Protein AF-A0A6B2GJI4-F1 (afdb_monomer)

Mean predicted aligned error: 5.64 Å

Secondary structure (DSSP, 8-state):
--------EEEEEEEEEE-GGG-EEEE-TTS-EEEESS--TT-EEEEE-S---SSB-

Nearest PDB structures (foldseek):
  2n3s-assembly1_A  TM=6.251E-01  e=1.384E-01  Burkholderia thailandensis E264
  2n8n-assembly1_A  TM=6.071E-01  e=1.660E-01  Staphylococcus aureus subsp. aureus Mu50
  8ybm-assembly1_A  TM=7.083E-01  e=1.226E+00  Staphylococcus aureus
  4kzz-assembly1_n  TM=5.199E-01  e=1.226E+00  Homo sapiens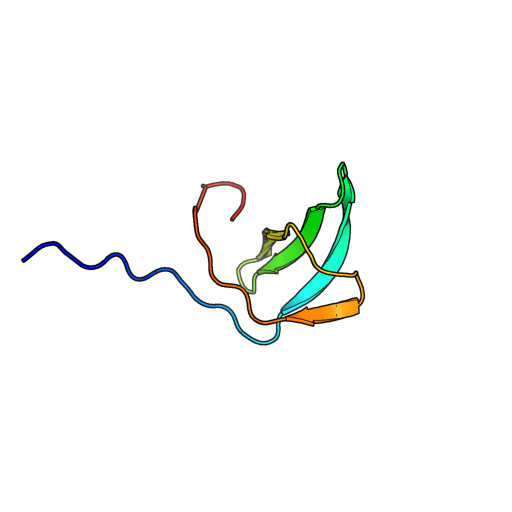
  7o6b-assembly1_A  TM=6.796E-01  e=4.650E+00  Saccharomyces cerevisiae S288C

Solvent-accessible surface area (backbone atoms only — not comparable to full-atom values): 3554 Å² total; per-residue (Å²): 130,84,82,78,80,80,60,63,71,47,72,73,35,53,24,73,36,71,48,78,94,62,24,14,33,27,60,43,96,89,70,38,49,32,71,36,75,84,59,58,59,74,41,72,42,72,47,72,55,88,58,82,54,94,81,38,70

Structure (mmCIF, N/CA/C/O backbone):
data_AF-A0A6B2GJI4-F1
#
_entry.id   AF-A0A6B2GJI4-F1
#
loop_
_atom_site.group_PDB
_atom_site.id
_atom_site.type_symbol
_atom_site.label_atom_id
_atom_site.label_alt_id
_atom_site.label_comp_id
_atom_site.label_asym_id
_atom_site.label_entity_id
_atom_site.label_seq_id
_atom_site.pdbx_PDB_ins_code
_atom_site.Cartn_x
_atom_site.Cartn_y
_atom_site.Cartn_z
_atom_site.occupancy
_atom_site.B_iso_or_equiv
_atom_site.auth_seq_id
_atom_site.auth_comp_id
_atom_site.auth_asym_id
_atom_site.auth_atom_id
_atom_site.pdbx_PDB_model_num
ATOM 1 N N . MET A 1 1 ? -5.533 -0.359 32.165 1.00 56.59 1 MET A N 1
ATOM 2 C CA . MET A 1 1 ? -4.839 -1.086 31.076 1.00 56.59 1 MET A CA 1
ATOM 3 C C . MET A 1 1 ? -5.018 -0.304 29.786 1.00 56.59 1 MET A C 1
ATOM 5 O O . MET A 1 1 ? -6.152 0.016 29.449 1.00 56.59 1 MET A O 1
ATOM 9 N N . ALA A 1 2 ? -3.936 0.061 29.095 1.00 70.12 2 ALA A N 1
ATOM 10 C CA . ALA A 1 2 ? -4.041 0.743 27.807 1.00 70.12 2 ALA A CA 1
ATOM 11 C C . ALA A 1 2 ? -4.673 -0.206 26.775 1.00 70.12 2 ALA A C 1
ATOM 13 O O . ALA A 1 2 ? -4.231 -1.344 26.619 1.00 70.12 2 ALA A O 1
ATOM 14 N N . ARG A 1 3 ? -5.733 0.240 26.095 1.00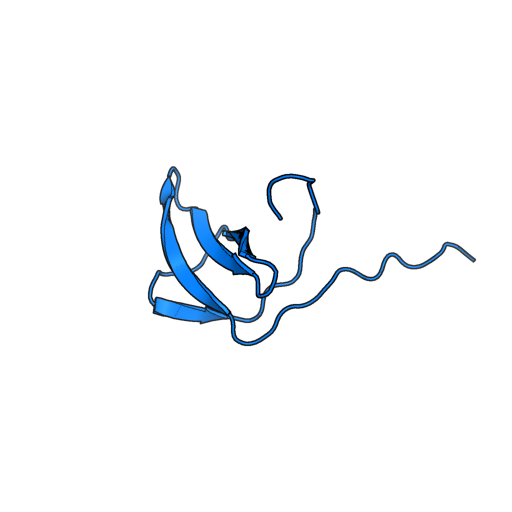 72.06 3 ARG A N 1
ATOM 15 C CA . ARG A 1 3 ? -6.435 -0.548 25.076 1.00 72.06 3 ARG A CA 1
ATOM 16 C C . ARG A 1 3 ? -5.460 -0.826 23.929 1.00 72.06 3 ARG A C 1
ATOM 18 O O . ARG A 1 3 ? -5.098 0.092 23.197 1.00 72.06 3 ARG A O 1
ATOM 25 N N . LYS A 1 4 ? -4.999 -2.074 23.796 1.00 70.50 4 LYS A N 1
ATOM 26 C CA . LYS A 1 4 ? -4.080 -2.479 22.725 1.00 70.50 4 LYS A CA 1
ATOM 27 C C . LYS A 1 4 ? -4.776 -2.220 21.388 1.00 70.50 4 LYS A C 1
ATOM 29 O O . LYS A 1 4 ? -5.851 -2.758 21.129 1.00 70.50 4 LYS A O 1
ATOM 34 N N . LYS A 1 5 ? -4.205 -1.338 20.568 1.00 71.25 5 LYS A N 1
ATOM 35 C CA . LYS A 1 5 ? -4.740 -1.023 19.243 1.00 71.25 5 LYS A CA 1
ATOM 36 C C . LYS A 1 5 ? -4.460 -2.230 18.351 1.00 71.25 5 LYS A C 1
ATOM 38 O O . LYS A 1 5 ? -3.305 -2.522 18.057 1.00 71.25 5 LYS A O 1
ATOM 43 N N . ILE A 1 6 ? -5.504 -2.979 18.011 1.00 77.44 6 ILE A N 1
ATOM 44 C CA . ILE A 1 6 ? -5.387 -4.116 17.099 1.00 77.44 6 ILE A CA 1
ATOM 45 C C . ILE A 1 6 ? -5.335 -3.530 15.694 1.00 77.44 6 ILE A C 1
ATOM 47 O O . ILE A 1 6 ? -6.308 -2.940 15.221 1.00 77.44 6 ILE A O 1
ATOM 51 N N . ASN A 1 7 ? -4.173 -3.639 15.064 1.00 82.00 7 ASN A N 1
ATOM 52 C CA . ASN A 1 7 ? -4.019 -3.263 13.671 1.00 82.00 7 ASN A CA 1
ATOM 53 C C . ASN A 1 7 ? -4.622 -4.374 12.802 1.00 82.00 7 ASN A C 1
ATOM 55 O O . ASN A 1 7 ? -4.322 -5.543 13.049 1.00 82.00 7 ASN A O 1
ATOM 59 N N . PRO A 1 8 ? -5.465 -4.039 11.813 1.00 83.75 8 PRO A N 1
ATOM 60 C CA . PRO A 1 8 ? -6.013 -5.038 10.912 1.00 83.75 8 PRO A CA 1
ATOM 61 C C . PRO A 1 8 ? -4.886 -5.671 10.088 1.00 83.75 8 PRO A C 1
ATOM 63 O O . PRO A 1 8 ? -4.009 -4.972 9.568 1.00 83.75 8 PRO A O 1
ATOM 66 N N . LEU A 1 9 ? -4.931 -6.999 10.014 1.00 87.75 9 LEU A N 1
ATOM 67 C CA . LEU A 1 9 ? -4.076 -7.831 9.182 1.00 87.75 9 LEU A CA 1
ATOM 68 C C . LEU A 1 9 ? -4.919 -8.321 8.010 1.00 87.75 9 LEU A C 1
ATOM 70 O O . LEU A 1 9 ? -6.011 -8.850 8.216 1.00 87.75 9 LEU A O 1
ATOM 74 N N . PHE A 1 10 ? -4.405 -8.153 6.803 1.00 87.69 10 PHE A N 1
ATOM 75 C CA . PHE A 1 10 ? -4.976 -8.749 5.610 1.00 87.69 10 PHE A CA 1
ATOM 76 C C . PHE A 1 10 ? -4.004 -9.776 5.064 1.00 87.69 10 PHE A C 1
ATOM 78 O O . PHE A 1 10 ? -2.824 -9.473 4.919 1.00 87.69 10 PHE A O 1
ATOM 85 N N . THR A 1 11 ? -4.493 -10.971 4.768 1.00 88.94 11 THR A N 1
ATOM 86 C CA . THR A 1 11 ? -3.661 -12.054 4.250 1.00 88.94 11 THR A CA 1
ATOM 87 C C . THR A 1 11 ? -3.942 -12.309 2.776 1.00 88.94 11 THR A C 1
ATOM 89 O O . THR A 1 11 ? -5.058 -12.077 2.307 1.00 88.94 11 THR A O 1
ATOM 92 N N . ASN A 1 12 ? -2.928 -12.786 2.054 1.00 89.81 12 ASN A N 1
ATOM 93 C CA . ASN A 1 12 ? -2.997 -13.162 0.639 1.0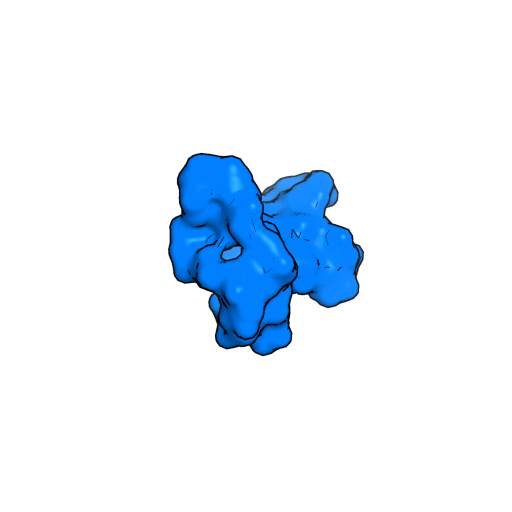0 89.81 12 ASN A CA 1
ATOM 94 C C . ASN A 1 12 ? -3.566 -12.074 -0.289 1.00 89.81 12 ASN A C 1
ATOM 96 O O . ASN A 1 12 ? -4.413 -12.349 -1.143 1.00 89.81 12 ASN A O 1
ATOM 100 N N . ILE A 1 13 ? -3.114 -10.829 -0.134 1.00 90.31 13 ILE A N 1
ATOM 101 C CA . ILE A 1 13 ? -3.492 -9.756 -1.054 1.00 90.31 13 ILE A CA 1
ATOM 102 C C . ILE A 1 13 ? -2.532 -9.737 -2.240 1.00 90.31 13 ILE A C 1
ATOM 104 O O . ILE A 1 13 ? -1.314 -9.714 -2.070 1.00 90.31 13 ILE A O 1
ATOM 108 N N . LEU A 1 14 ? -3.104 -9.683 -3.444 1.00 90.56 14 LEU A N 1
ATOM 109 C CA . LEU A 1 14 ? -2.357 -9.469 -4.675 1.00 90.56 14 LEU A CA 1
ATOM 110 C C . LEU A 1 14 ? -1.950 -7.999 -4.807 1.00 90.56 14 LEU A C 1
ATOM 112 O O . LEU A 1 14 ? -2.778 -7.086 -4.706 1.00 90.56 14 LEU A O 1
ATOM 116 N N . VAL A 1 15 ? -0.667 -7.784 -5.068 1.00 92.19 15 VAL A N 1
ATOM 117 C CA . VAL A 1 15 ? -0.122 -6.472 -5.404 1.00 92.19 15 VAL A CA 1
ATOM 118 C C . VAL A 1 15 ? -0.418 -6.194 -6.869 1.00 92.19 15 VAL A C 1
ATOM 120 O O . VAL A 1 15 ? 0.036 -6.914 -7.757 1.00 92.19 15 VAL A O 1
ATOM 123 N N . THR A 1 16 ? -1.216 -5.162 -7.118 1.00 90.94 16 THR A N 1
ATOM 124 C CA . THR A 1 16 ? -1.766 -4.882 -8.444 1.00 90.94 16 THR A CA 1
ATOM 125 C C . THR A 1 16 ? -0.798 -4.100 -9.317 1.00 90.94 16 THR A C 1
ATOM 127 O O . THR A 1 16 ? -0.716 -4.369 -10.509 1.00 90.94 16 THR A O 1
ATOM 130 N N . ASP A 1 17 ? -0.112 -3.106 -8.747 1.00 87.19 17 ASP A N 1
ATOM 131 C CA . ASP A 1 17 ? 0.696 -2.169 -9.531 1.00 87.19 17 ASP A CA 1
ATOM 132 C C . ASP A 1 17 ? 1.850 -1.564 -8.722 1.00 87.19 17 ASP A C 1
ATOM 134 O O . ASP A 1 17 ? 1.838 -1.568 -7.489 1.00 87.19 17 ASP A O 1
ATOM 138 N N . ALA A 1 18 ? 2.852 -1.035 -9.418 1.00 85.31 18 ALA A N 1
ATOM 139 C CA . ALA A 1 18 ? 3.926 -0.246 -8.841 1.00 85.31 18 ALA A CA 1
ATOM 140 C C . ALA A 1 18 ? 3.552 1.235 -8.962 1.00 85.31 18 ALA A C 1
ATOM 142 O O . ALA A 1 18 ? 3.417 1.793 -10.046 1.00 85.31 18 ALA A O 1
ATOM 143 N N . GLY A 1 19 ? 3.376 1.890 -7.822 1.00 84.88 19 GLY A N 1
ATOM 144 C CA . GLY A 1 19 ? 3.178 3.327 -7.739 1.00 84.88 19 GLY A CA 1
ATOM 145 C C . GLY A 1 19 ? 4.478 4.127 -7.880 1.00 84.88 19 GLY A C 1
ATOM 146 O O . GLY A 1 19 ? 5.580 3.616 -8.080 1.00 84.88 19 GLY A O 1
ATOM 147 N N . ALA A 1 20 ? 4.358 5.446 -7.735 1.00 82.19 20 ALA A N 1
ATOM 148 C CA . ALA A 1 20 ? 5.506 6.343 -7.790 1.00 82.19 20 ALA A CA 1
ATOM 149 C C . ALA A 1 20 ? 6.418 6.200 -6.553 1.00 82.19 20 ALA A C 1
ATOM 151 O O . ALA A 1 20 ? 5.953 5.939 -5.442 1.00 82.19 20 ALA A O 1
ATOM 152 N N . LYS A 1 21 ? 7.718 6.476 -6.737 1.00 83.06 21 LYS A N 1
ATOM 153 C CA . LYS A 1 21 ? 8.760 6.471 -5.685 1.00 83.06 21 LYS A CA 1
ATOM 154 C C . LYS A 1 21 ? 9.019 5.101 -5.039 1.00 83.06 21 LYS A C 1
ATOM 156 O O . LYS A 1 21 ? 9.349 5.043 -3.859 1.00 83.06 21 LYS A O 1
ATOM 161 N N . GLY A 1 22 ? 8.865 4.018 -5.801 1.00 81.56 22 GLY A N 1
ATOM 162 C CA . GLY A 1 22 ? 9.122 2.661 -5.309 1.00 81.56 22 GLY A CA 1
ATOM 163 C C . GLY A 1 22 ? 8.063 2.144 -4.337 1.00 81.56 22 GLY A C 1
ATOM 164 O O . GLY A 1 22 ? 8.295 1.142 -3.673 1.00 81.56 22 GLY A O 1
ATOM 165 N N . LYS A 1 23 ? 6.909 2.820 -4.246 1.00 89.12 23 LYS A N 1
ATOM 166 C CA . LYS A 1 23 ? 5.748 2.286 -3.539 1.00 89.12 23 LYS A CA 1
ATOM 167 C C . LYS A 1 23 ? 4.979 1.346 -4.445 1.00 89.12 23 LYS A C 1
ATOM 169 O O . LYS A 1 23 ? 4.888 1.601 -5.636 1.00 89.12 23 LYS A O 1
ATOM 174 N N . SER A 1 24 ? 4.323 0.362 -3.864 1.00 91.38 24 SER A N 1
ATOM 175 C CA . SER A 1 24 ? 3.448 -0.565 -4.571 1.00 91.38 24 SER A CA 1
ATOM 176 C C . SER A 1 24 ? 2.020 -0.438 -4.082 1.00 91.38 24 SER A C 1
ATOM 178 O O . SER A 1 24 ? 1.747 0.036 -2.978 1.00 91.38 24 SER A O 1
ATOM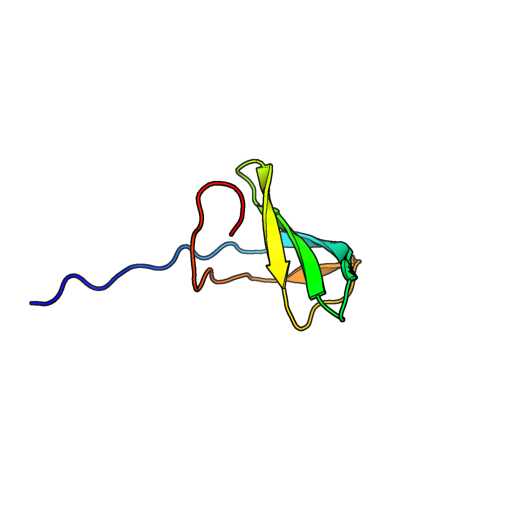 180 N N . ILE A 1 25 ? 1.100 -0.796 -4.960 1.00 91.12 25 ILE A N 1
ATOM 181 C CA . ILE A 1 25 ? -0.328 -0.581 -4.825 1.00 91.12 25 ILE A CA 1
ATOM 182 C C . ILE A 1 25 ? -0.966 -1.951 -4.681 1.00 91.12 25 ILE A C 1
ATOM 184 O O . ILE A 1 25 ? -0.875 -2.794 -5.570 1.00 91.12 25 ILE A O 1
ATOM 188 N N . ALA A 1 26 ? -1.641 -2.151 -3.558 1.00 92.19 26 ALA A N 1
ATOM 189 C CA . ALA A 1 26 ? -2.461 -3.322 -3.313 1.00 92.19 26 ALA A CA 1
ATOM 190 C C . ALA A 1 26 ? -3.902 -2.896 -3.035 1.00 92.19 26 ALA A C 1
ATOM 192 O O . ALA A 1 26 ? -4.164 -1.798 -2.529 1.00 92.19 26 ALA A O 1
ATOM 193 N N . LYS A 1 27 ? -4.855 -3.765 -3.370 1.00 88.75 27 LYS A N 1
ATOM 194 C CA . LYS A 1 27 ? -6.275 -3.500 -3.137 1.00 88.75 27 LYS A CA 1
ATOM 195 C C . LYS A 1 27 ? -6.754 -4.291 -1.928 1.00 88.75 27 LYS A C 1
ATOM 197 O O . LYS A 1 27 ? -6.695 -5.515 -1.915 1.00 88.75 27 LYS A O 1
ATOM 202 N N . ALA A 1 28 ? -7.242 -3.581 -0.917 1.00 86.88 28 ALA A N 1
ATOM 203 C CA . ALA A 1 28 ? -7.895 -4.203 0.224 1.00 86.88 28 ALA A CA 1
ATOM 204 C C . ALA A 1 28 ? -9.216 -4.873 -0.211 1.00 86.88 28 ALA A C 1
ATOM 206 O O . ALA A 1 28 ? -9.857 -4.383 -1.149 1.00 86.88 28 ALA A O 1
ATOM 207 N N . PRO A 1 29 ? -9.695 -5.900 0.515 1.00 84.31 29 PRO A N 1
ATOM 208 C CA . PRO A 1 29 ? -11.016 -6.499 0.297 1.00 84.31 29 PRO A CA 1
ATOM 209 C C . PRO A 1 29 ? -12.154 -5.468 0.353 1.00 84.31 29 PRO A C 1
ATOM 211 O O . PRO A 1 29 ? -13.129 -5.572 -0.381 1.00 84.31 29 PRO A O 1
ATOM 214 N N . ASP A 1 30 ? -11.982 -4.416 1.160 1.00 83.38 30 ASP A N 1
ATOM 215 C CA . ASP A 1 30 ? -12.922 -3.294 1.296 1.00 83.38 30 ASP A CA 1
ATOM 216 C C . ASP A 1 30 ? -12.930 -2.337 0.082 1.00 83.38 30 ASP A C 1
ATOM 218 O 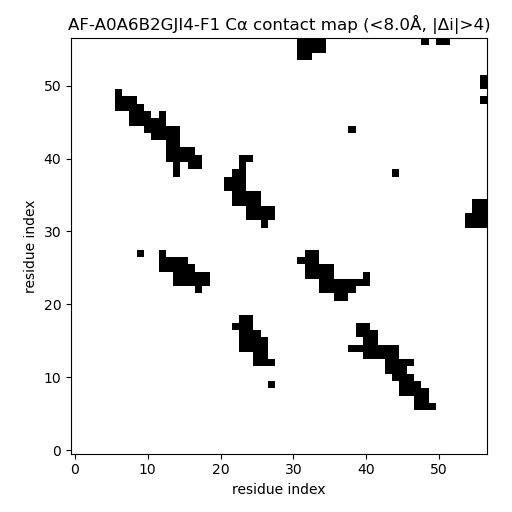O . ASP A 1 30 ? -13.624 -1.321 0.094 1.00 83.38 30 ASP A O 1
ATOM 222 N N . GLY A 1 31 ? -12.087 -2.572 -0.929 1.00 84.19 31 GLY A N 1
ATOM 223 C CA . GLY A 1 31 ? -11.945 -1.724 -2.117 1.00 84.19 31 GLY A CA 1
ATOM 224 C C . GLY A 1 31 ? -11.009 -0.520 -1.960 1.00 84.19 31 GLY A C 1
ATOM 225 O O . GLY A 1 31 ? -10.792 0.207 -2.929 1.00 84.19 31 GLY A O 1
ATOM 226 N N . LYS A 1 32 ? -10.423 -0.313 -0.776 1.00 88.06 32 LYS A N 1
ATOM 227 C CA . LYS A 1 32 ? -9.446 0.761 -0.525 1.00 88.06 32 LYS A CA 1
ATOM 228 C C . LYS A 1 32 ? -8.053 0.400 -1.026 1.00 88.06 32 LYS A C 1
ATOM 230 O O . LYS A 1 32 ? -7.678 -0.769 -1.066 1.00 88.06 32 LYS A O 1
ATOM 235 N N . ILE A 1 33 ? -7.278 1.428 -1.350 1.00 89.88 33 ILE A N 1
ATOM 236 C CA . ILE A 1 33 ? -5.891 1.288 -1.792 1.00 89.88 33 ILE A CA 1
ATOM 237 C C . ILE A 1 33 ? -4.969 1.227 -0.573 1.00 89.88 33 ILE A C 1
ATOM 239 O O . ILE A 1 33 ? -5.090 2.050 0.340 1.00 89.88 33 ILE A O 1
ATOM 243 N N . ILE A 1 34 ? -4.055 0.260 -0.579 1.00 89.69 34 ILE A N 1
ATOM 244 C CA . ILE A 1 34 ? -2.969 0.123 0.387 1.00 89.69 34 ILE A CA 1
ATOM 245 C C . ILE A 1 34 ? -1.655 0.440 -0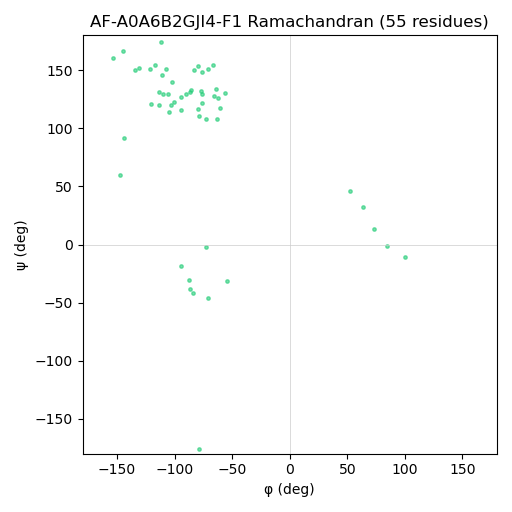.325 1.00 89.69 34 ILE A C 1
ATOM 247 O O . ILE A 1 34 ? -1.375 -0.119 -1.388 1.00 89.69 34 ILE A O 1
ATOM 251 N N . PHE A 1 35 ? -0.853 1.319 0.272 1.00 89.50 35 PHE A N 1
ATOM 252 C CA . PHE A 1 35 ? 0.498 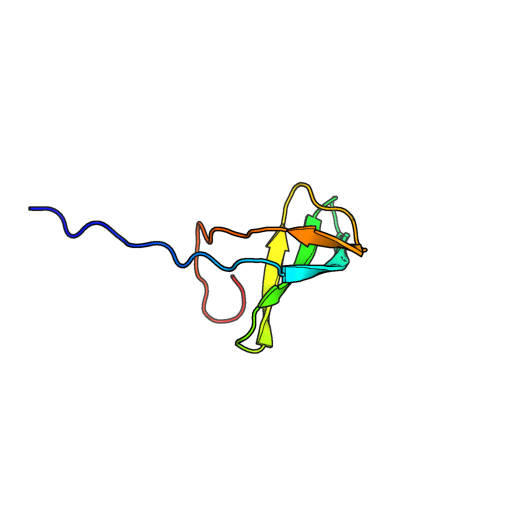1.601 -0.202 1.00 89.50 35 PHE A CA 1
ATOM 253 C C . PHE A 1 35 ? 1.516 0.737 0.543 1.00 89.50 35 PHE A C 1
ATOM 255 O O . PHE A 1 35 ? 1.574 0.749 1.771 1.00 89.50 35 PHE A O 1
ATOM 262 N N . LEU A 1 36 ? 2.338 0.024 -0.215 1.00 88.50 36 LEU A N 1
ATOM 263 C CA . LEU A 1 36 ? 3.417 -0.839 0.260 1.00 88.50 36 LEU A CA 1
ATOM 264 C C . LEU A 1 36 ? 4.758 -0.199 -0.114 1.00 88.50 36 LEU A C 1
ATOM 266 O O . LEU A 1 36 ? 4.845 0.425 -1.163 1.00 88.50 36 LEU A O 1
ATOM 270 N N . ASP A 1 37 ? 5.799 -0.335 0.705 1.00 85.69 37 ASP A N 1
ATOM 271 C CA . ASP A 1 37 ? 7.123 0.242 0.393 1.00 85.69 37 ASP A CA 1
ATOM 272 C C . ASP A 1 37 ? 8.071 -0.754 -0.303 1.00 85.69 37 ASP A C 1
ATOM 274 O O . ASP A 1 37 ? 9.034 -0.339 -0.940 1.00 85.69 37 ASP A O 1
ATOM 278 N N . HIS A 1 38 ? 7.800 -2.063 -0.220 1.00 82.81 38 HIS A N 1
ATOM 279 C CA . HIS A 1 38 ? 8.706 -3.118 -0.696 1.00 82.81 38 HIS A CA 1
ATOM 280 C C . HIS A 1 38 ? 7.946 -4.339 -1.228 1.00 82.81 38 HIS A C 1
ATOM 282 O O . HIS A 1 38 ? 8.073 -5.435 -0.692 1.00 82.81 38 HIS A O 1
ATOM 288 N N . ALA A 1 39 ? 7.114 -4.155 -2.249 1.00 85.88 39 ALA A N 1
ATOM 289 C CA . ALA A 1 39 ? 6.420 -5.273 -2.884 1.00 85.88 39 ALA A CA 1
ATOM 290 C C . ALA A 1 39 ? 6.496 -5.155 -4.403 1.00 85.88 39 ALA A C 1
ATOM 292 O O . ALA A 1 39 ? 6.561 -4.042 -4.918 1.00 85.88 39 ALA A O 1
ATOM 293 N N . ILE A 1 40 ? 6.496 -6.267 -5.126 1.00 88.69 40 ILE A N 1
ATOM 294 C CA . ILE A 1 40 ? 6.551 -6.250 -6.588 1.00 88.69 40 ILE A CA 1
ATOM 295 C C . ILE A 1 40 ? 5.138 -6.523 -7.119 1.00 88.69 40 ILE A C 1
ATOM 297 O O . ILE A 1 40 ? 4.412 -7.335 -6.541 1.00 88.69 40 ILE A O 1
ATOM 301 N N . PRO A 1 41 ? 4.690 -5.841 -8.186 1.00 88.31 41 PRO A N 1
ATOM 302 C CA . PRO A 1 41 ? 3.417 -6.172 -8.819 1.00 88.31 41 PRO A CA 1
ATOM 303 C C . PRO A 1 41 ? 3.396 -7.640 -9.253 1.00 88.31 41 PRO A C 1
ATOM 305 O O . PRO A 1 41 ? 4.325 -8.104 -9.910 1.00 88.31 41 PRO A O 1
ATOM 308 N N . GLY A 1 42 ? 2.333 -8.357 -8.890 1.00 87.88 42 GLY A N 1
ATOM 309 C CA . GLY A 1 42 ? 2.212 -9.802 -9.103 1.00 87.88 42 GLY A CA 1
ATOM 310 C C . GLY A 1 42 ? 2.507 -10.660 -7.871 1.00 87.88 42 GLY A C 1
ATOM 311 O O . GLY A 1 42 ? 2.163 -11.841 -7.879 1.00 87.88 42 GLY A O 1
ATOM 312 N N . ASP A 1 43 ? 3.055 -10.085 -6.799 1.00 88.75 43 ASP A N 1
ATOM 313 C CA . ASP A 1 43 ? 3.256 -10.808 -5.544 1.00 88.75 43 ASP A CA 1
ATOM 314 C C . ASP A 1 43 ? 1.942 -10.978 -4.767 1.00 88.75 43 ASP A C 1
ATOM 316 O O . ASP A 1 43 ? 1.054 -10.117 -4.785 1.00 88.75 43 ASP A O 1
ATOM 320 N N . ILE A 1 44 ? 1.846 -12.087 -4.029 1.00 90.75 44 ILE A N 1
ATOM 321 C CA . ILE A 1 44 ? 0.794 -12.347 -3.042 1.00 90.75 44 ILE A CA 1
ATOM 322 C C . ILE A 1 44 ? 1.422 -12.170 -1.663 1.00 90.75 44 ILE A C 1
ATOM 324 O O . ILE A 1 44 ? 2.317 -12.925 -1.287 1.00 90.75 44 ILE A O 1
ATOM 328 N N . VAL A 1 45 ? 0.973 -11.158 -0.921 1.00 90.38 45 VAL A N 1
ATOM 329 C CA . VAL A 1 45 ? 1.596 -10.757 0.346 1.00 90.38 45 VAL A CA 1
ATOM 330 C C . VAL A 1 45 ? 0.578 -10.591 1.465 1.00 90.38 45 VAL A C 1
ATOM 332 O O . VAL A 1 45 ? -0.583 -10.231 1.247 1.00 90.38 45 VAL A O 1
ATOM 335 N N . ASP A 1 46 ? 1.050 -10.806 2.688 1.00 91.31 46 ASP A N 1
ATOM 336 C CA . ASP A 1 46 ? 0.318 -10.476 3.903 1.00 91.31 46 ASP A CA 1
ATOM 337 C C . ASP A 1 46 ? 0.655 -9.044 4.332 1.00 91.31 46 ASP A C 1
ATOM 339 O O . ASP A 1 46 ? 1.819 -8.652 4.429 1.00 91.31 46 ASP A O 1
ATOM 343 N N . ILE A 1 47 ? -0.376 -8.242 4.591 1.00 88.81 47 ILE A N 1
ATOM 344 C CA . ILE A 1 47 ? -0.265 -6.805 4.826 1.00 88.81 47 ILE A CA 1
ATOM 345 C C . ILE A 1 47 ? -0.810 -6.458 6.208 1.00 88.81 47 ILE A C 1
ATOM 347 O O . ILE A 1 47 ? -1.995 -6.636 6.502 1.00 88.81 47 ILE A O 1
ATOM 351 N N . GLN A 1 48 ? 0.043 -5.875 7.048 1.00 89.25 48 GLN A N 1
ATOM 352 C CA . GLN A 1 48 ? -0.364 -5.287 8.320 1.00 89.25 48 GLN A CA 1
ATOM 353 C C . GLN A 1 48 ? -0.475 -3.767 8.192 1.00 89.25 48 GLN A C 1
ATOM 355 O O . GLN A 1 48 ? 0.496 -3.079 7.880 1.00 89.25 48 GLN A O 1
ATOM 360 N N . ILE A 1 49 ? -1.650 -3.211 8.496 1.00 88.50 49 ILE A N 1
ATOM 361 C CA . ILE A 1 49 ? -1.839 -1.758 8.424 1.00 88.50 49 ILE A CA 1
ATOM 362 C C . ILE A 1 49 ? -1.188 -1.070 9.617 1.00 88.50 49 ILE A C 1
ATOM 364 O O . ILE A 1 49 ? -1.578 -1.279 10.764 1.00 88.50 49 ILE A O 1
ATOM 368 N N . MET A 1 50 ? -0.263 -0.153 9.339 1.00 83.94 50 MET A N 1
ATOM 369 C CA . MET A 1 50 ? 0.335 0.700 10.367 1.00 83.94 50 MET A CA 1
ATOM 370 C C . MET A 1 50 ? -0.485 1.970 10.626 1.00 83.94 50 MET A C 1
ATOM 372 O O . MET A 1 50 ? -0.616 2.400 11.775 1.00 83.94 50 MET A O 1
ATOM 376 N N . LYS A 1 51 ? -1.059 2.586 9.579 1.00 82.06 51 LYS A N 1
ATOM 377 C CA . 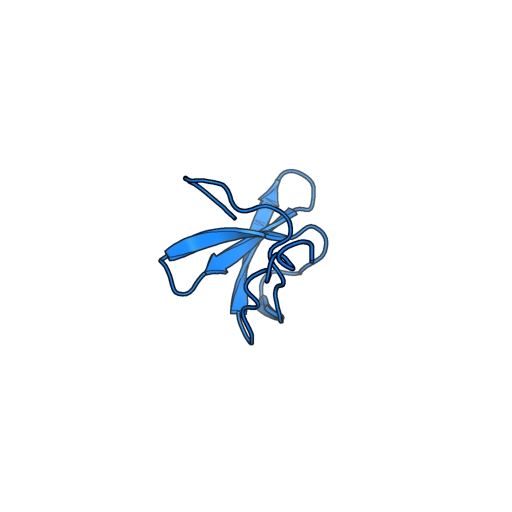LYS A 1 51 ? -1.751 3.879 9.686 1.00 82.06 51 LYS A CA 1
ATOM 378 C C . LYS A 1 51 ? -2.977 3.982 8.780 1.00 82.06 51 LYS A C 1
ATOM 380 O O . LYS A 1 51 ? -2.918 4.523 7.688 1.00 82.06 51 LYS A O 1
ATOM 385 N N . LYS A 1 52 ? -4.139 3.621 9.321 1.00 82.75 52 LYS A N 1
ATOM 386 C CA . LYS A 1 52 ? -5.427 3.819 8.645 1.00 82.75 52 LYS A CA 1
ATOM 387 C C . LYS A 1 52 ? -5.719 5.304 8.389 1.00 82.75 52 LYS A C 1
ATOM 389 O O . LYS A 1 52 ? -5.763 6.093 9.336 1.00 82.75 52 LYS A O 1
ATOM 394 N N . ARG A 1 53 ? -6.007 5.665 7.135 1.00 84.06 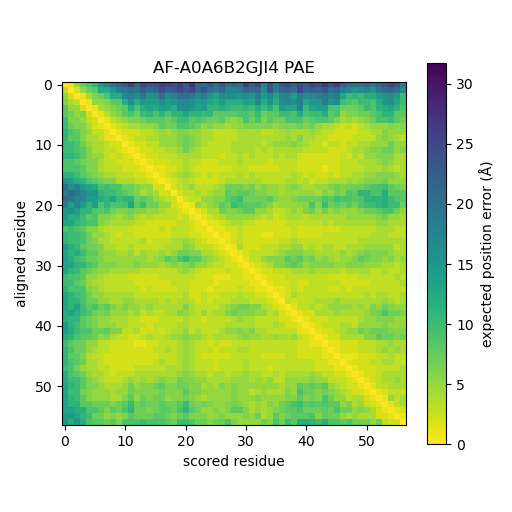53 ARG A N 1
ATOM 395 C CA . ARG A 1 53 ? -6.661 6.932 6.770 1.00 84.06 53 ARG A CA 1
ATOM 396 C C . ARG A 1 53 ? -8.072 6.677 6.229 1.00 84.06 53 ARG A C 1
ATOM 398 O O . ARG A 1 53 ? -8.527 5.540 6.120 1.00 84.06 53 ARG A O 1
ATOM 405 N N . THR A 1 54 ? -8.812 7.753 5.973 1.00 79.56 54 THR A N 1
ATOM 406 C CA . THR A 1 54 ? -10.188 7.686 5.456 1.00 79.56 54 THR A CA 1
ATOM 407 C C . THR A 1 54 ? -10.228 7.220 4.001 1.00 79.56 54 THR A C 1
ATOM 409 O O . THR A 1 54 ? -11.005 6.324 3.683 1.00 79.56 54 THR A O 1
ATOM 412 N N . ALA A 1 55 ? -9.363 7.777 3.150 1.00 78.75 55 ALA A N 1
ATOM 413 C CA . ALA A 1 55 ? -9.310 7.473 1.718 1.00 78.75 55 ALA A CA 1
ATOM 414 C C . ALA A 1 55 ? -8.409 6.274 1.361 1.00 78.75 55 ALA A C 1
ATOM 416 O O . ALA A 1 55 ? -8.681 5.565 0.398 1.00 78.75 55 ALA A O 1
ATOM 417 N N . PHE A 1 56 ? -7.348 6.039 2.135 1.00 81.25 56 PHE A N 1
ATOM 418 C CA . PHE A 1 56 ? -6.374 4.973 1.898 1.00 81.25 56 PHE A CA 1
ATOM 419 C C . PHE A 1 56 ? -5.858 4.390 3.209 1.00 81.25 56 PHE A C 1
ATOM 421 O O . PHE A 1 56 ? -6.073 4.948 4.291 1.00 81.25 56 PHE A O 1
ATOM 428 N N . TYR A 1 57 ? -5.203 3.247 3.092 1.00 77.75 57 TYR A N 1
ATOM 429 C CA . TYR A 1 57 ? -4.604 2.523 4.198 1.00 77.75 57 TYR A CA 1
ATOM 430 C C . TYR A 1 57 ? -3.092 2.729 4.275 1.00 77.75 57 TYR A C 1
ATOM 432 O O . TYR A 1 57 ? -2.469 2.998 3.222 1.00 77.75 57 TYR A O 1
#

Sequence (57 aa):
MARKKINPLFTNILVTDAGAKGKSIAKAPDGKIIFLDHAIPGDIVDIQIMKKRTAFY

Foldseek 3Di:
DPDPDDWDKDFFWAFAAQDPPQWTWTADPVRAIETHNDDDHGDGGIDTDPDDDPRHD

Radius of gyration: 12.06 Å; Cα contacts (8 Å, |Δi|>4): 105; chains: 1; bounding box: 22×21×41 Å

pLDDT: mean 84.92, std 6.62, range [56.59, 92.19]